Protein AF-A0A9X1WN71-F1 (afdb_monomer_lite)

Sequence (50 aa):
MHNQLHKHSFFEICYVLEGQGVYLDDGTQYALETGTLFCSRPEIWHQIRS

pLDDT: mean 96.25, std 7.67, range [49.09, 98.69]

Structure (mmCIF, N/CA/C/O backbone):
data_AF-A0A9X1WN71-F1
#
_entry.id   AF-A0A9X1WN71-F1
#
loop_
_atom_site.group_PDB
_atom_site.id
_atom_site.type_symbol
_atom_site.label_atom_id
_atom_site.label_alt_id
_atom_site.label_comp_id
_atom_site.label_asym_id
_atom_site.label_entity_id
_atom_site.label_seq_id
_atom_site.pdbx_PDB_ins_code
_atom_site.Cartn_x
_atom_site.Cartn_y
_atom_site.Cartn_z
_atom_site.occupancy
_atom_site.B_iso_or_equiv
_atom_site.auth_seq_id
_atom_site.auth_comp_id
_atom_site.auth_asym_id
_atom_site.auth_atom_id
_atom_site.pdbx_PDB_model_num
ATOM 1 N N . MET A 1 1 ? 13.010 12.838 7.098 1.00 49.09 1 MET A N 1
ATOM 2 C CA . MET A 1 1 ? 13.484 11.506 6.670 1.00 49.09 1 MET A CA 1
ATOM 3 C C . MET A 1 1 ? 12.256 10.747 6.222 1.00 49.09 1 MET A C 1
ATOM 5 O O . MET A 1 1 ? 11.440 10.403 7.059 1.00 49.09 1 MET A O 1
ATOM 9 N N . HIS A 1 2 ? 12.037 10.669 4.913 1.00 74.62 2 HIS A N 1
ATOM 10 C CA . HIS A 1 2 ? 10.798 10.143 4.342 1.00 74.62 2 HIS A CA 1
ATOM 11 C C . HIS A 1 2 ? 10.977 8.666 3.993 1.00 74.62 2 HIS A C 1
ATOM 13 O O . HIS A 1 2 ? 12.078 8.268 3.615 1.00 74.62 2 HIS A O 1
ATOM 19 N N . ASN A 1 3 ? 9.901 7.883 4.078 1.00 90.81 3 ASN A N 1
ATOM 20 C CA . ASN A 1 3 ? 9.828 6.564 3.457 1.00 90.81 3 ASN A CA 1
ATOM 21 C C . ASN A 1 3 ? 9.978 6.779 1.940 1.00 90.81 3 ASN A C 1
ATOM 23 O O . ASN A 1 3 ? 9.082 7.311 1.287 1.00 90.81 3 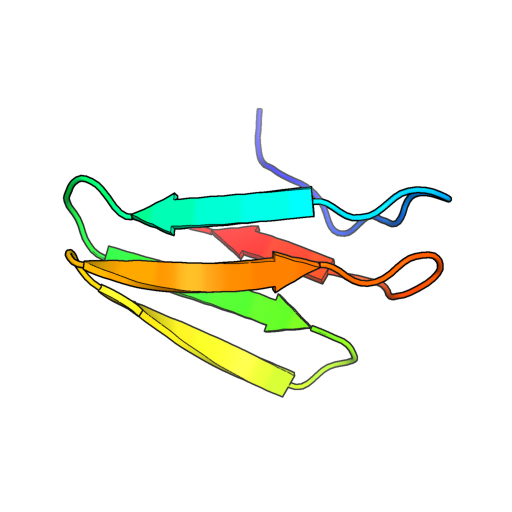ASN A O 1
ATOM 27 N N . GLN A 1 4 ? 11.179 6.543 1.410 1.00 95.69 4 GLN A N 1
ATOM 28 C CA . GLN A 1 4 ? 11.466 6.686 -0.018 1.00 95.69 4 GLN A CA 1
ATOM 29 C C . GLN A 1 4 ? 10.904 5.483 -0.778 1.00 95.69 4 GLN A C 1
ATOM 31 O O . GLN A 1 4 ? 10.610 4.455 -0.179 1.00 95.69 4 GLN A O 1
ATOM 36 N N . LEU A 1 5 ? 10.765 5.600 -2.097 1.00 97.31 5 LEU A N 1
ATOM 37 C CA . LEU A 1 5 ? 10.418 4.462 -2.944 1.00 97.31 5 LEU A CA 1
ATOM 38 C C . LEU A 1 5 ? 11.483 3.366 -2.794 1.00 97.31 5 LEU A C 1
ATOM 40 O O . LEU A 1 5 ? 12.660 3.613 -3.064 1.00 97.31 5 LEU A O 1
ATOM 44 N N . HIS A 1 6 ? 11.084 2.177 -2.355 1.00 97.62 6 HIS A N 1
ATOM 45 C CA . HIS A 1 6 ? 12.009 1.074 -2.098 1.00 97.62 6 HIS A CA 1
ATOM 46 C C . HIS A 1 6 ? 11.344 -0.288 -2.316 1.00 97.62 6 HIS A C 1
ATOM 48 O O . HIS A 1 6 ? 10.155 -0.380 -2.610 1.00 97.62 6 HIS A O 1
ATOM 54 N N . LYS A 1 7 ? 12.147 -1.348 -2.224 1.00 97.88 7 LYS A N 1
ATOM 55 C CA . LYS A 1 7 ? 11.705 -2.742 -2.240 1.00 97.88 7 LYS A CA 1
ATOM 56 C C . LYS A 1 7 ? 12.617 -3.587 -1.358 1.00 97.88 7 LYS A C 1
ATOM 58 O O . LYS A 1 7 ? 13.753 -3.197 -1.083 1.00 97.88 7 LYS A O 1
ATOM 63 N N . HIS A 1 8 ? 12.132 -4.750 -0.954 1.00 98.06 8 HIS A N 1
ATOM 64 C CA . HIS A 1 8 ? 12.858 -5.711 -0.127 1.00 98.06 8 HIS A CA 1
ATOM 65 C C . HIS A 1 8 ? 12.498 -7.146 -0.528 1.00 98.06 8 HIS A C 1
ATOM 67 O O . HIS A 1 8 ? 11.528 -7.371 -1.249 1.00 98.06 8 HIS A O 1
ATOM 73 N N . SER A 1 9 ? 13.259 -8.126 -0.039 1.00 98.19 9 SER A N 1
ATOM 74 C CA . SER A 1 9 ? 13.097 -9.548 -0.380 1.00 98.19 9 SER A CA 1
ATOM 75 C C . SER A 1 9 ? 12.213 -10.334 0.604 1.00 98.19 9 SER A C 1
ATOM 77 O O . SER A 1 9 ? 12.217 -11.563 0.593 1.00 98.19 9 SER A O 1
ATOM 79 N N . PHE A 1 10 ? 11.491 -9.649 1.492 1.00 98.31 10 PHE A N 1
ATOM 80 C CA . PHE A 1 10 ? 10.551 -10.236 2.457 1.00 98.31 10 PHE A CA 1
ATOM 81 C C . PHE A 1 10 ? 9.155 -9.609 2.322 1.00 98.31 10 PHE A C 1
ATOM 83 O O . PHE A 1 10 ? 8.975 -8.671 1.554 1.00 98.31 10 PHE A O 1
ATOM 90 N N . PHE A 1 11 ? 8.156 -10.155 3.015 1.00 98.50 11 PHE A N 1
ATOM 91 C CA . PHE A 1 11 ? 6.824 -9.551 3.090 1.00 98.50 11 PHE A CA 1
ATOM 92 C C . PHE A 1 11 ? 6.775 -8.522 4.217 1.00 98.50 11 PHE A C 1
ATOM 94 O O . PHE A 1 11 ? 7.235 -8.806 5.323 1.00 98.50 11 PHE A O 1
ATOM 101 N N . GLU A 1 12 ? 6.153 -7.378 3.961 1.00 98.25 12 GLU A N 1
ATOM 102 C CA . GLU A 1 12 ? 5.818 -6.393 4.990 1.00 98.25 12 GLU A CA 1
ATOM 103 C C . GLU A 1 12 ? 4.295 -6.311 5.106 1.00 98.25 12 GLU A C 1
ATOM 105 O O . GLU A 1 12 ? 3.604 -6.137 4.102 1.00 98.25 12 GLU A O 1
ATOM 110 N N . ILE A 1 13 ? 3.766 -6.489 6.318 1.00 98.31 13 ILE A N 1
ATOM 111 C CA . ILE A 1 13 ? 2.336 -6.368 6.615 1.00 98.31 13 ILE A CA 1
ATOM 112 C C . ILE A 1 13 ? 2.152 -5.171 7.534 1.00 98.31 13 ILE A C 1
ATOM 114 O O . ILE A 1 13 ? 2.714 -5.135 8.631 1.00 98.31 13 ILE A O 1
ATOM 118 N N . CYS A 1 14 ? 1.336 -4.217 7.104 1.00 98.00 14 CYS A N 1
ATOM 119 C CA . CYS A 1 14 ? 1.086 -2.985 7.834 1.00 98.00 14 CYS A CA 1
ATOM 120 C C . CYS A 1 14 ? -0.400 -2.829 8.135 1.00 98.00 14 CYS A C 1
ATOM 122 O O . CYS A 1 14 ? -1.250 -3.074 7.281 1.00 98.00 14 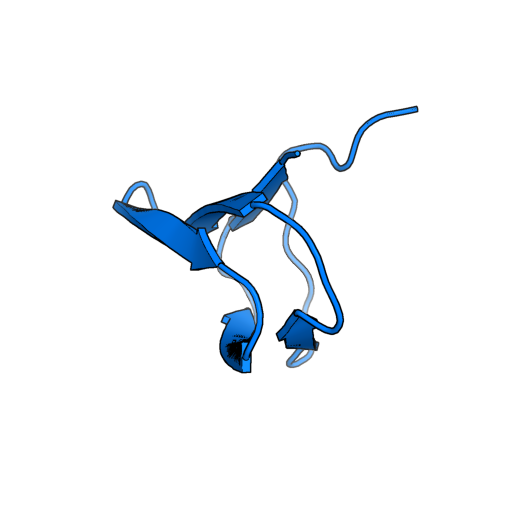CYS A O 1
ATOM 124 N N . TYR A 1 15 ? -0.695 -2.369 9.349 1.00 98.44 15 TYR A N 1
ATOM 125 C CA . TYR A 1 15 ? -2.031 -1.984 9.781 1.00 98.44 15 TYR A CA 1
ATOM 126 C C . TYR A 1 15 ? -2.015 -0.521 10.220 1.00 98.44 15 TYR A C 1
ATOM 128 O O . TYR A 1 15 ? -1.201 -0.129 11.060 1.00 98.44 15 TYR A O 1
ATOM 136 N N . VAL A 1 16 ? -2.900 0.290 9.647 1.00 98.44 16 VAL A N 1
ATOM 137 C CA . VAL A 1 16 ? -2.995 1.719 9.960 1.00 98.44 16 VAL A CA 1
ATOM 138 C C . VAL A 1 16 ? -3.772 1.889 11.263 1.00 98.44 16 VAL A C 1
ATOM 140 O O . VAL A 1 16 ? -4.994 1.758 11.288 1.00 98.44 16 VAL A O 1
ATOM 143 N N . LEU A 1 17 ? -3.061 2.172 12.357 1.00 98.31 17 LEU A N 1
ATOM 144 C CA . LEU A 1 17 ? -3.674 2.377 13.674 1.00 98.31 17 LEU A CA 1
ATOM 145 C C . LE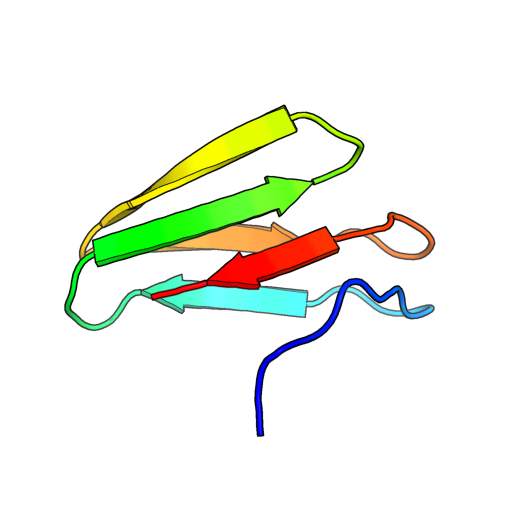U A 1 17 ? -4.528 3.649 13.733 1.00 98.31 17 LEU A C 1
ATOM 147 O O . LEU A 1 17 ? -5.595 3.633 14.337 1.00 98.31 17 LEU A O 1
ATOM 151 N N . GLU A 1 18 ? -4.058 4.729 13.111 1.00 98.12 18 GLU A N 1
ATOM 152 C CA . GLU A 1 18 ? -4.734 6.024 13.044 1.00 98.12 18 GLU A CA 1
ATOM 153 C C . GLU A 1 18 ? -4.173 6.846 11.871 1.00 98.12 18 GLU A C 1
ATOM 155 O O . GLU A 1 18 ? -3.003 6.695 11.507 1.00 98.12 18 GLU A O 1
ATOM 160 N N . GLY A 1 19 ? -4.990 7.735 11.303 1.00 97.44 19 GLY A N 1
ATOM 161 C CA . GLY A 1 19 ? -4.577 8.730 10.315 1.00 97.44 19 GLY A CA 1
ATOM 162 C C . GLY A 1 19 ? -4.995 8.389 8.888 1.00 97.44 19 GLY A C 1
ATOM 163 O O . GLY A 1 19 ? -5.820 7.508 8.645 1.00 97.44 19 GLY A O 1
ATOM 164 N N . GLN A 1 20 ? -4.433 9.135 7.939 1.00 98.00 20 GLN A N 1
ATOM 165 C CA . GLN A 1 20 ? -4.672 8.966 6.510 1.00 98.00 20 GLN A CA 1
ATOM 166 C C . GLN A 1 20 ? -3.368 9.118 5.729 1.00 98.00 20 GLN A C 1
ATOM 168 O O . GLN A 1 20 ? -2.438 9.783 6.188 1.00 98.00 20 GLN A O 1
ATOM 173 N N . GLY A 1 21 ? -3.306 8.516 4.548 1.00 97.31 21 GLY A N 1
ATOM 174 C CA . GLY A 1 21 ? -2.119 8.560 3.709 1.00 97.31 21 GLY A CA 1
ATOM 175 C C . GLY A 1 21 ? -2.323 7.885 2.361 1.00 97.31 21 GLY A C 1
ATOM 176 O O . GLY A 1 21 ? -3.446 7.622 1.929 1.00 97.31 21 GLY A O 1
ATOM 177 N N . VAL A 1 22 ? -1.216 7.595 1.687 1.00 98.12 22 VAL A N 1
ATOM 178 C CA . VAL A 1 22 ? -1.201 6.896 0.402 1.00 98.12 22 VAL A CA 1
ATOM 179 C C . VAL A 1 22 ? -0.130 5.820 0.417 1.00 98.12 22 VAL A C 1
ATOM 181 O O . VAL A 1 22 ? 1.029 6.088 0.743 1.00 98.12 22 VAL A O 1
ATOM 184 N N . TYR A 1 23 ? -0.516 4.626 -0.011 1.00 98.31 23 TYR A N 1
ATOM 185 C CA . TYR A 1 23 ? 0.381 3.525 -0.312 1.00 98.31 23 TYR A CA 1
ATOM 186 C C . TYR A 1 23 ? 0.535 3.387 -1.827 1.00 98.31 23 TYR A C 1
ATOM 188 O O . TYR A 1 23 ? -0.454 3.259 -2.542 1.00 98.31 23 TYR A O 1
ATOM 196 N N . LEU A 1 24 ? 1.762 3.451 -2.331 1.00 98.25 24 LEU A N 1
ATOM 197 C CA . LEU A 1 24 ? 2.095 3.125 -3.716 1.00 98.25 24 LEU A CA 1
ATOM 198 C C . LEU A 1 24 ? 2.578 1.674 -3.766 1.00 98.25 24 LEU A C 1
ATOM 200 O O . LEU A 1 24 ? 3.524 1.363 -3.053 1.00 98.25 24 LEU A O 1
ATOM 204 N N . ASP A 1 25 ? 2.004 0.839 -4.629 1.00 97.81 25 ASP A N 1
ATOM 205 C CA . ASP A 1 25 ? 2.463 -0.528 -4.922 1.00 97.81 25 ASP A CA 1
ATOM 206 C C . ASP A 1 25 ? 2.424 -0.751 -6.435 1.00 97.81 25 ASP A C 1
ATOM 208 O O . ASP A 1 25 ? 1.374 -0.618 -7.068 1.00 97.81 25 ASP A O 1
ATOM 212 N N . ASP A 1 26 ? 3.594 -1.009 -7.023 1.00 96.69 26 ASP A N 1
ATOM 213 C CA . ASP A 1 26 ? 3.772 -1.246 -8.464 1.00 96.69 26 ASP A CA 1
ATOM 214 C C . ASP A 1 26 ? 3.113 -0.174 -9.359 1.00 96.69 26 ASP A C 1
ATOM 216 O O . ASP A 1 26 ? 2.405 -0.449 -10.326 1.00 96.69 26 ASP A O 1
ATOM 220 N N . GLY A 1 27 ? 3.283 1.097 -8.980 1.00 96.81 27 GLY A N 1
ATOM 221 C CA . GLY A 1 27 ? 2.707 2.239 -9.699 1.00 96.81 27 GLY A CA 1
ATOM 222 C C . GLY A 1 27 ? 1.230 2.522 -9.395 1.00 96.81 27 GLY A C 1
ATOM 223 O O . GLY A 1 27 ? 0.736 3.586 -9.772 1.00 96.81 27 GLY A O 1
ATOM 224 N N . THR A 1 28 ? 0.536 1.640 -8.671 1.00 98.06 28 THR A N 1
ATOM 225 C CA . THR A 1 28 ? -0.856 1.846 -8.246 1.00 98.06 28 THR A CA 1
ATOM 226 C C . THR A 1 28 ? -0.899 2.513 -6.878 1.00 98.06 28 THR A C 1
ATOM 228 O O . THR A 1 28 ? -0.187 2.107 -5.964 1.00 98.06 28 THR A O 1
ATOM 231 N N . GLN A 1 29 ? -1.726 3.548 -6.725 1.00 98.25 29 GLN A N 1
ATOM 232 C CA . GLN A 1 29 ? -1.918 4.228 -5.443 1.00 98.25 29 GLN A CA 1
ATOM 233 C C . GLN A 1 29 ? -3.198 3.749 -4.763 1.00 98.25 29 GLN A C 1
ATOM 235 O O . GLN A 1 29 ? -4.272 3.763 -5.360 1.00 98.25 29 GLN A O 1
ATOM 240 N N . TYR A 1 30 ? -3.068 3.390 -3.494 1.00 98.38 30 TYR A N 1
ATOM 241 C CA . TYR A 1 30 ? -4.147 3.000 -2.604 1.00 98.38 30 TYR A CA 1
ATOM 242 C C . TYR A 1 30 ? -4.255 4.041 -1.494 1.00 98.38 30 TYR A C 1
ATOM 244 O O . TYR A 1 30 ? -3.250 4.421 -0.886 1.00 98.38 30 TYR A O 1
ATOM 252 N N . ALA A 1 31 ? -5.471 4.522 -1.240 1.00 98.38 31 ALA A N 1
ATOM 253 C CA . ALA A 1 31 ? -5.725 5.360 -0.079 1.00 98.38 31 ALA A CA 1
ATOM 254 C C . ALA A 1 31 ? -5.521 4.528 1.191 1.00 98.38 31 ALA A C 1
ATOM 256 O O . ALA A 1 31 ? -5.971 3.384 1.269 1.00 98.38 31 ALA A O 1
ATOM 257 N N . LEU A 1 32 ? -4.827 5.107 2.164 1.00 98.50 32 LEU A N 1
ATOM 258 C CA . LEU A 1 32 ? -4.712 4.554 3.502 1.00 98.50 32 LEU A CA 1
ATOM 259 C C . LEU A 1 32 ? -5.584 5.371 4.443 1.00 98.50 32 LEU A C 1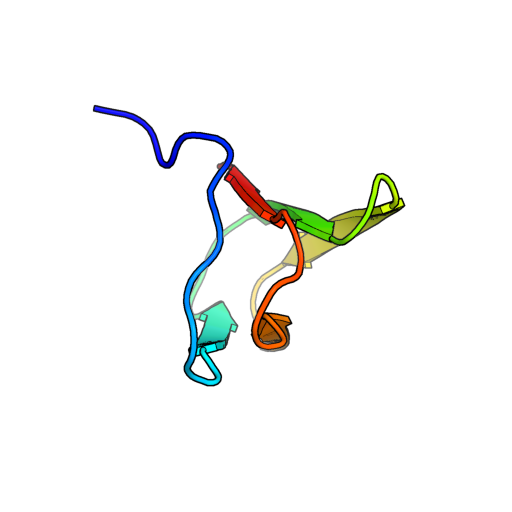
ATOM 261 O O . LEU A 1 32 ? -5.492 6.598 4.472 1.00 98.50 32 LEU A O 1
ATOM 265 N N . GLU A 1 33 ? -6.372 4.672 5.243 1.00 98.56 33 GLU A N 1
ATOM 266 C CA . GLU A 1 33 ? -7.173 5.227 6.332 1.00 98.56 33 GLU A CA 1
ATOM 267 C C . GLU A 1 33 ? -7.086 4.321 7.564 1.00 98.56 33 GLU A C 1
ATOM 269 O O . GLU A 1 33 ? -6.704 3.149 7.452 1.00 98.56 33 GLU A O 1
ATOM 274 N N . THR A 1 34 ? -7.425 4.850 8.741 1.00 98.69 34 THR A N 1
ATOM 275 C CA . THR A 1 34 ? -7.529 4.082 9.989 1.00 98.69 34 THR A CA 1
ATOM 276 C C . THR A 1 34 ? -8.239 2.745 9.765 1.00 98.69 34 THR A C 1
ATOM 278 O O . THR A 1 34 ? -9.371 2.701 9.291 1.00 98.69 34 THR A O 1
ATOM 281 N N . GLY A 1 35 ? -7.581 1.649 10.137 1.00 98.50 35 GLY A N 1
ATOM 282 C CA . GLY A 1 35 ? -8.095 0.291 9.964 1.00 98.50 35 GLY A CA 1
ATOM 283 C C . GLY A 1 35 ? -7.678 -0.405 8.667 1.00 98.50 35 GLY A C 1
ATOM 284 O O . GLY A 1 35 ? -7.946 -1.596 8.508 1.00 98.50 35 GLY A O 1
ATOM 285 N N . THR A 1 36 ? -6.988 0.283 7.756 1.00 98.50 36 THR A N 1
ATOM 286 C CA . THR A 1 36 ? -6.466 -0.345 6.535 1.00 98.50 36 THR A CA 1
ATOM 287 C C . THR A 1 36 ? -5.372 -1.357 6.879 1.00 98.50 36 THR A C 1
ATOM 289 O O . THR A 1 36 ? -4.380 -1.010 7.521 1.00 98.50 36 THR A O 1
ATOM 292 N N . LEU A 1 37 ? -5.529 -2.597 6.409 1.00 98.50 37 LEU A N 1
ATOM 293 C CA . LEU A 1 37 ? -4.499 -3.637 6.409 1.00 98.50 37 LEU A CA 1
ATOM 294 C C . LEU A 1 37 ? -3.965 -3.799 4.983 1.00 98.50 37 LEU A C 1
ATOM 296 O O . LEU A 1 37 ? -4.748 -4.032 4.063 1.00 98.50 37 LEU A O 1
ATOM 300 N N . PHE A 1 38 ? -2.650 -3.713 4.794 1.00 98.25 38 PHE A N 1
ATOM 301 C CA . PHE A 1 38 ? -2.027 -3.878 3.479 1.00 98.25 38 PHE A CA 1
ATOM 302 C C . PHE A 1 38 ? -0.720 -4.673 3.549 1.00 98.25 38 PHE A C 1
ATOM 304 O O . PHE A 1 38 ? -0.159 -4.896 4.625 1.00 98.25 38 PHE A O 1
ATOM 311 N N . CYS A 1 39 ? -0.269 -5.143 2.384 1.00 98.31 39 CYS A N 1
ATOM 312 C CA . CYS A 1 39 ? 0.894 -6.010 2.242 1.00 98.31 39 CYS A CA 1
ATOM 313 C C . CYS A 1 39 ? 1.815 -5.517 1.125 1.00 98.31 39 CYS A C 1
ATOM 315 O O . CYS A 1 39 ? 1.414 -5.530 -0.040 1.00 98.31 39 CYS A O 1
ATOM 317 N N . SER A 1 40 ? 3.060 -5.186 1.473 1.00 98.25 40 SER A N 1
ATOM 318 C CA . SER A 1 40 ? 4.133 -5.008 0.496 1.00 98.25 40 SER A CA 1
ATOM 319 C C . SER A 1 40 ? 4.756 -6.352 0.157 1.00 98.25 40 SER A C 1
ATOM 321 O O . SER A 1 40 ? 5.260 -7.078 1.024 1.00 98.25 40 SER A O 1
ATOM 323 N N . ARG A 1 41 ? 4.704 -6.691 -1.131 1.00 98.00 41 ARG A N 1
ATOM 324 C CA . ARG A 1 41 ? 5.197 -7.962 -1.665 1.00 98.00 41 ARG A CA 1
ATOM 325 C C . ARG A 1 41 ? 6.707 -7.881 -1.936 1.00 98.00 41 ARG A C 1
ATOM 327 O O . ARG A 1 41 ? 7.185 -6.821 -2.346 1.00 98.00 41 ARG A O 1
ATOM 334 N N . PRO A 1 42 ? 7.456 -8.988 -1.765 1.00 98.50 42 PRO A N 1
ATOM 335 C CA . PRO A 1 42 ? 8.862 -9.039 -2.134 1.00 98.50 42 PRO A CA 1
ATOM 336 C C . PRO A 1 42 ? 9.100 -8.571 -3.569 1.00 98.50 42 PRO A C 1
ATOM 338 O O . PRO A 1 42 ? 8.311 -8.870 -4.464 1.00 98.50 42 PRO A O 1
ATOM 341 N N . GLU A 1 43 ? 10.212 -7.876 -3.782 1.00 98.31 43 GLU A N 1
ATOM 342 C CA . GLU A 1 43 ? 10.660 -7.370 -5.085 1.00 98.31 43 GLU A CA 1
ATOM 343 C C . GLU A 1 43 ? 9.757 -6.324 -5.765 1.00 98.31 43 GLU A C 1
ATOM 345 O O . GLU A 1 43 ? 10.099 -5.863 -6.858 1.00 98.31 43 GLU A O 1
ATOM 350 N N . ILE A 1 44 ? 8.680 -5.875 -5.112 1.00 98.25 44 ILE A N 1
ATOM 351 C CA . ILE A 1 44 ? 7.804 -4.814 -5.620 1.00 98.25 44 ILE A CA 1
ATOM 352 C C . ILE A 1 44 ? 8.215 -3.455 -5.054 1.00 98.25 44 ILE A C 1
ATOM 354 O O . ILE A 1 44 ? 8.384 -3.280 -3.844 1.00 98.25 44 ILE A O 1
ATOM 358 N N . TRP A 1 45 ? 8.374 -2.483 -5.955 1.00 98.31 45 TRP A N 1
ATOM 359 C CA . TRP A 1 45 ? 8.604 -1.094 -5.581 1.00 98.31 45 TRP A CA 1
ATOM 360 C C . TRP A 1 45 ? 7.355 -0.520 -4.928 1.00 98.31 45 TRP A C 1
ATOM 362 O O . TRP A 1 45 ? 6.294 -0.453 -5.554 1.00 98.31 45 TRP A O 1
ATOM 372 N N . HIS A 1 46 ? 7.512 -0.069 -3.691 1.00 98.56 46 HIS A N 1
ATOM 373 C CA . HIS A 1 46 ? 6.432 0.518 -2.926 1.00 98.56 46 HIS A CA 1
ATOM 374 C C . HIS A 1 46 ? 6.896 1.717 -2.097 1.00 98.56 46 HIS A C 1
ATOM 376 O O . HIS A 1 46 ? 8.091 1.959 -1.891 1.00 98.56 46 HIS A O 1
ATOM 382 N N . GLN A 1 47 ? 5.923 2.510 -1.658 1.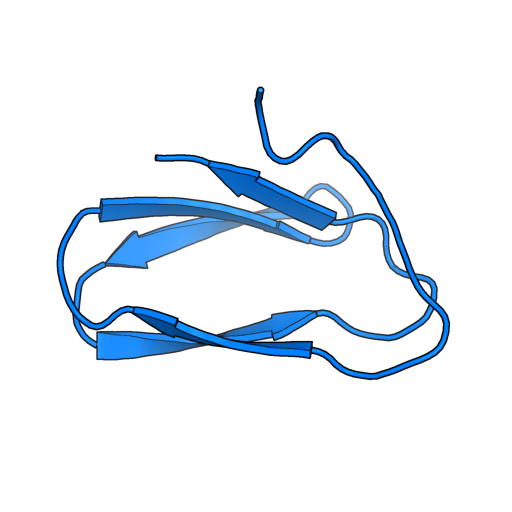00 98.25 47 GLN A N 1
ATOM 383 C CA . GLN A 1 47 ? 6.157 3.675 -0.815 1.00 98.25 47 GLN A CA 1
ATOM 384 C C . GLN A 1 47 ? 4.935 3.952 0.055 1.00 98.25 47 GLN A C 1
ATOM 386 O O . GLN A 1 47 ? 3.808 3.937 -0.437 1.00 98.25 47 GLN A O 1
ATOM 391 N N . ILE A 1 48 ? 5.159 4.284 1.323 1.00 97.56 48 ILE A N 1
ATOM 392 C CA . ILE A 1 48 ? 4.109 4.722 2.249 1.00 97.56 48 ILE A CA 1
ATOM 393 C C . ILE A 1 48 ? 4.293 6.220 2.511 1.00 97.56 48 ILE A C 1
ATOM 395 O O . ILE A 1 48 ? 5.393 6.660 2.845 1.00 97.56 48 ILE A O 1
ATOM 399 N N . ARG A 1 49 ? 3.238 7.024 2.356 1.00 95.88 49 ARG A N 1
ATOM 400 C CA . ARG A 1 49 ? 3.272 8.481 2.584 1.00 95.88 49 ARG A CA 1
ATOM 401 C C . ARG A 1 49 ? 2.093 8.924 3.449 1.00 95.88 49 ARG A C 1
ATOM 403 O O . ARG A 1 49 ? 0.986 8.437 3.241 1.00 95.88 49 ARG A O 1
ATOM 410 N N . SER A 1 50 ? 2.335 9.875 4.348 1.00 88.88 50 SER A N 1
ATOM 411 C CA . SER A 1 50 ? 1.349 10.583 5.182 1.00 88.88 50 SER A CA 1
ATOM 412 C C . SER A 1 50 ? 1.469 12.083 4.969 1.00 88.88 50 SER A C 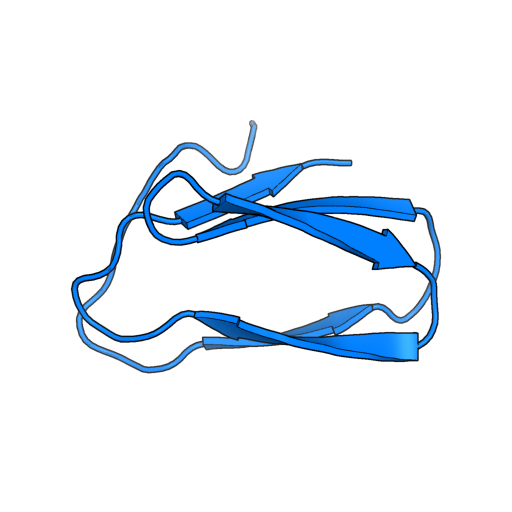1
ATOM 414 O O . SER A 1 50 ? 2.641 12.529 4.916 1.00 88.88 50 SER A O 1
#

Foldseek 3Di:
DFQDFDFAQDKDKDAACADWWWKAWQNDIDIDGHGDIDMHHHPITMGTGD

InterPro domains:
  IPR003313 AraC-type arabinose-binding/dimerisation domain [PF02311] (5-49)
  IPR011051 RmlC-like cupin domain superfamily [SSF51182] (5-49)
  IPR014710 RmlC-like jelly roll fold [G3DSA:2.60.120.10] (1-50)

Radius of gyration: 10.36 Å; chains: 1; bounding box: 22×22×23 Å

Secondary structure (DSSP, 8-state):
----SB--SS-EEEE--S-EEEEEETTEEEEEETT-EEEEPTT--EEEE-

Organism: NCBI:txid2931978